Protein AF-A0A3M6VVW6-F1 (afdb_monomer_lite)

Organism: Hortaea werneckii (NCBI:txid91943)

Structure (mmCIF, N/CA/C/O backbone):
data_AF-A0A3M6VVW6-F1
#
_entry.id   AF-A0A3M6VVW6-F1
#
loop_
_atom_site.group_PDB
_atom_site.id
_atom_site.type_symbol
_atom_site.label_atom_id
_atom_site.label_alt_id
_atom_site.label_comp_id
_atom_site.label_asym_id
_atom_site.label_entity_id
_atom_site.label_seq_id
_atom_site.pdbx_PDB_ins_code
_atom_site.Cartn_x
_atom_site.Cartn_y
_atom_site.Cartn_z
_atom_site.occupancy
_atom_site.B_iso_or_equiv
_atom_site.auth_seq_id
_atom_site.auth_comp_id
_atom_site.auth_asym_id
_atom_site.auth_atom_id
_atom_site.pdbx_PDB_model_num
ATOM 1 N N . MET A 1 1 ? 3.878 2.210 -37.685 1.00 36.56 1 MET A N 1
ATOM 2 C CA . MET A 1 1 ? 3.589 0.983 -36.917 1.00 36.56 1 MET A CA 1
ATOM 3 C C . MET A 1 1 ? 4.751 0.735 -35.962 1.00 36.56 1 MET A C 1
ATOM 5 O O . MET A 1 1 ? 5.831 0.493 -36.468 1.00 36.56 1 MET A O 1
ATOM 9 N N . ILE A 1 2 ? 4.475 0.805 -34.644 1.00 40.12 2 ILE A N 1
ATOM 10 C CA . ILE A 1 2 ? 5.158 0.124 -33.510 1.00 40.12 2 ILE A CA 1
ATOM 11 C C . ILE A 1 2 ? 6.638 0.528 -33.257 1.00 40.12 2 ILE A C 1
ATOM 13 O O . ILE A 1 2 ? 7.453 0.406 -34.153 1.00 40.12 2 ILE A O 1
ATOM 17 N N . ALA A 1 3 ? 7.133 0.938 -32.084 1.00 41.94 3 ALA A N 1
ATOM 18 C CA . ALA A 1 3 ? 6.592 1.333 -30.783 1.00 41.94 3 ALA A CA 1
ATOM 19 C C . ALA A 1 3 ? 7.709 2.053 -29.985 1.00 41.94 3 ALA A C 1
ATOM 21 O O . ALA A 1 3 ? 8.882 1.716 -30.109 1.00 41.94 3 ALA A O 1
ATOM 22 N N . SER A 1 4 ? 7.292 3.031 -29.180 1.00 44.75 4 SER A N 1
ATOM 23 C CA . SER A 1 4 ? 7.802 3.443 -27.862 1.00 44.75 4 SER A CA 1
ATOM 24 C C . SER A 1 4 ? 9.293 3.270 -27.538 1.00 44.75 4 SER A C 1
ATOM 26 O O . SER A 1 4 ? 9.736 2.217 -27.085 1.00 44.75 4 SER A O 1
ATOM 28 N N . GLY A 1 5 ? 10.032 4.376 -27.634 1.00 51.12 5 GLY A N 1
ATOM 29 C CA . GLY A 1 5 ? 11.282 4.573 -26.908 1.00 51.12 5 GLY A CA 1
ATOM 30 C C . GLY A 1 5 ? 11.011 5.148 -25.518 1.00 51.12 5 GLY A C 1
ATOM 31 O O . GLY A 1 5 ? 10.770 6.342 -25.388 1.00 51.12 5 GLY A O 1
ATOM 32 N N . GLU A 1 6 ? 11.093 4.314 -24.484 1.00 47.00 6 GLU A N 1
ATOM 33 C CA . GLU A 1 6 ? 11.292 4.757 -23.101 1.00 47.00 6 GLU A CA 1
ATOM 34 C C . GLU A 1 6 ? 12.382 3.890 -22.467 1.00 47.00 6 GLU A C 1
ATOM 36 O O . GLU A 1 6 ? 12.224 2.684 -22.293 1.00 47.00 6 GLU A O 1
ATOM 41 N N . GLY A 1 7 ? 13.518 4.507 -22.143 1.00 39.97 7 GLY A N 1
ATOM 42 C CA . GLY A 1 7 ? 14.677 3.832 -21.567 1.00 39.97 7 GLY A CA 1
ATOM 43 C C . GLY A 1 7 ? 15.333 4.690 -20.494 1.00 39.97 7 GLY A C 1
ATOM 44 O O . GLY A 1 7 ? 16.478 5.101 -20.643 1.00 39.97 7 GLY A O 1
ATOM 45 N N . TYR A 1 8 ? 14.611 4.992 -19.413 1.00 45.94 8 TYR A N 1
ATOM 46 C CA . TYR A 1 8 ? 15.220 5.593 -18.227 1.00 45.94 8 TYR A CA 1
ATOM 47 C C . TYR A 1 8 ? 16.048 4.537 -17.486 1.00 45.94 8 TYR A C 1
ATOM 49 O O . TYR A 1 8 ? 15.520 3.696 -16.757 1.00 45.94 8 TYR A O 1
ATOM 57 N N . CYS A 1 9 ? 17.365 4.608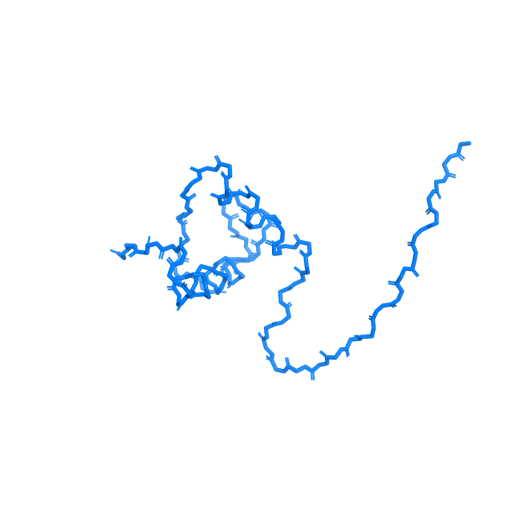 -17.66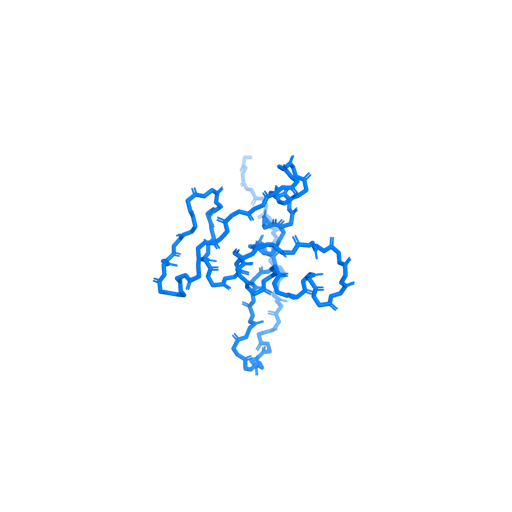5 1.00 43.16 9 CYS A N 1
ATOM 58 C CA . CYS A 1 9 ? 18.345 3.961 -16.803 1.00 43.16 9 CYS A CA 1
ATOM 59 C C . CYS A 1 9 ? 18.283 4.623 -15.416 1.00 43.16 9 CYS A C 1
ATOM 61 O O . CYS A 1 9 ? 18.488 5.830 -15.296 1.00 43.16 9 CYS A O 1
ATOM 63 N N . CYS A 1 10 ? 17.977 3.864 -14.362 1.00 49.66 10 CYS A N 1
ATOM 64 C CA . CYS A 1 10 ? 18.095 4.344 -12.986 1.00 49.66 10 CYS A CA 1
ATOM 65 C C . CYS A 1 10 ? 19.074 3.430 -12.230 1.00 49.66 10 CYS A C 1
ATOM 67 O O . CYS A 1 10 ? 18.884 2.210 -12.247 1.00 49.66 10 CYS A O 1
ATOM 69 N N . PRO A 1 11 ? 20.129 3.988 -11.605 1.00 54.16 11 PRO A N 1
ATOM 70 C CA . PRO A 1 11 ? 21.223 3.219 -11.027 1.00 54.16 11 PRO A CA 1
ATOM 71 C C . PRO A 1 11 ? 20.749 2.387 -9.832 1.00 54.16 11 PRO A C 1
ATOM 73 O O . PRO A 1 11 ? 20.013 2.854 -8.960 1.00 54.16 11 PRO A O 1
ATOM 76 N N . GLN A 1 12 ? 21.183 1.129 -9.800 1.00 55.25 12 GLN A N 1
ATOM 77 C CA . GLN A 1 12 ? 20.837 0.161 -8.765 1.00 55.25 12 GLN A CA 1
ATOM 78 C C . GLN A 1 12 ? 21.679 0.413 -7.511 1.00 55.25 12 GLN A C 1
ATOM 80 O O . GLN A 1 12 ? 22.797 -0.080 -7.377 1.00 55.25 12 GLN A O 1
ATO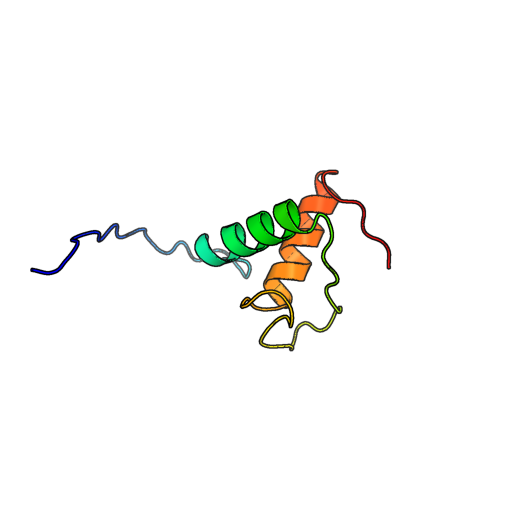M 85 N N . VAL A 1 13 ? 21.132 1.186 -6.573 1.00 47.41 13 VAL A N 1
ATOM 86 C CA . VAL A 1 13 ? 21.701 1.316 -5.229 1.00 47.41 13 VAL A CA 1
ATOM 87 C C . VAL A 1 13 ? 21.358 0.053 -4.437 1.00 47.41 13 VAL A C 1
ATOM 89 O O . VAL A 1 13 ? 20.216 -0.159 -4.030 1.00 47.41 13 VAL A O 1
ATOM 92 N N . ASN A 1 14 ? 22.361 -0.801 -4.236 1.00 60.12 14 ASN A N 1
ATOM 93 C CA . ASN A 1 14 ? 22.296 -1.945 -3.333 1.00 60.12 14 ASN A CA 1
ATOM 94 C C . ASN A 1 14 ? 22.411 -1.470 -1.876 1.00 60.12 14 ASN A C 1
ATOM 96 O O . ASN A 1 14 ? 23.507 -1.304 -1.347 1.00 60.12 14 ASN A O 1
ATOM 100 N N . THR A 1 15 ? 21.272 -1.315 -1.204 1.00 48.78 15 THR A N 1
ATOM 101 C CA . THR A 1 15 ? 21.181 -1.240 0.260 1.00 48.78 15 THR A CA 1
ATOM 102 C C . THR A 1 15 ? 20.218 -2.322 0.759 1.00 48.78 15 THR A C 1
ATOM 104 O O . THR A 1 15 ? 19.033 -2.338 0.446 1.00 48.78 15 THR A O 1
ATOM 107 N N . ALA A 1 16 ? 20.790 -3.301 1.464 1.00 47.00 16 ALA A N 1
ATOM 108 C CA . ALA A 1 16 ? 20.181 -4.395 2.225 1.00 47.00 16 ALA A CA 1
ATOM 109 C C . ALA A 1 16 ? 18.648 -4.643 2.087 1.00 47.00 16 ALA A C 1
ATOM 111 O O . ALA A 1 16 ? 17.811 -3.981 2.693 1.00 47.00 16 ALA A O 1
ATOM 112 N N . LYS A 1 17 ? 18.300 -5.745 1.406 1.00 51.03 17 LYS A N 1
ATOM 113 C CA . LYS A 1 17 ? 17.117 -6.614 1.632 1.00 51.03 17 LYS A CA 1
ATOM 114 C C . LYS A 1 17 ? 15.678 -6.097 1.429 1.00 51.03 17 LYS A C 1
ATOM 116 O O . LYS A 1 17 ? 14.782 -6.935 1.518 1.00 51.03 17 LYS A O 1
ATOM 121 N N . MET A 1 18 ? 15.399 -4.836 1.084 1.00 58.09 18 MET A N 1
ATOM 122 C CA . MET A 1 18 ? 14.031 -4.426 0.682 1.00 58.09 18 MET A CA 1
ATOM 123 C C . MET A 1 18 ? 13.980 -3.415 -0.469 1.00 58.09 18 MET A C 1
ATOM 125 O O . MET A 1 18 ? 13.478 -2.301 -0.331 1.00 58.09 18 MET A O 1
ATOM 129 N N . LEU A 1 19 ? 14.398 -3.849 -1.657 1.00 63.91 19 LEU A N 1
ATOM 130 C CA . LEU A 1 19 ? 14.043 -3.183 -2.908 1.00 63.91 19 LEU A CA 1
ATOM 131 C C . LEU A 1 19 ? 12.747 -3.816 -3.454 1.00 63.91 19 LEU A C 1
ATOM 133 O O . LEU A 1 19 ? 12.790 -4.660 -4.345 1.00 63.91 19 LEU A O 1
ATOM 137 N N . ILE A 1 20 ? 11.578 -3.480 -2.887 1.00 70.31 20 ILE A N 1
ATOM 138 C CA . ILE A 1 20 ? 10.312 -3.805 -3.575 1.00 70.31 20 ILE A CA 1
ATOM 139 C C . ILE A 1 20 ? 10.286 -2.927 -4.834 1.00 70.31 20 ILE A C 1
ATOM 141 O O . ILE A 1 20 ? 10.305 -1.698 -4.683 1.00 70.31 20 ILE A O 1
ATOM 145 N N . PRO A 1 21 ? 10.274 -3.498 -6.052 1.00 82.25 21 PRO A N 1
ATOM 146 C CA . PRO A 1 21 ? 10.260 -2.702 -7.271 1.00 82.25 21 PRO A CA 1
ATOM 147 C C . PRO A 1 21 ? 9.027 -1.791 -7.290 1.00 82.25 21 PRO A C 1
ATOM 149 O O . PRO A 1 21 ? 7.946 -2.149 -6.813 1.00 82.25 21 PRO A O 1
ATOM 152 N N . LYS A 1 22 ? 9.190 -0.578 -7.834 1.00 81.88 22 LYS A N 1
ATOM 153 C CA . LYS A 1 22 ? 8.139 0.456 -7.818 1.00 81.88 22 LYS A CA 1
ATOM 154 C C . LYS A 1 22 ? 6.837 -0.024 -8.477 1.00 81.88 22 LYS A C 1
ATOM 156 O O . LYS A 1 22 ? 5.768 0.380 -8.033 1.00 81.88 22 LYS A O 1
ATOM 161 N N . ALA A 1 23 ? 6.933 -0.897 -9.484 1.00 84.00 23 ALA A N 1
ATOM 162 C CA . ALA A 1 23 ? 5.786 -1.494 -10.163 1.00 84.00 23 ALA A CA 1
ATOM 163 C C . ALA A 1 23 ? 4.942 -2.368 -9.219 1.00 84.00 23 ALA A C 1
ATOM 165 O O . ALA A 1 23 ? 3.746 -2.132 -9.078 1.00 84.00 23 ALA A O 1
ATOM 166 N N . ASP A 1 24 ? 5.565 -3.307 -8.504 1.00 84.56 24 ASP A N 1
ATOM 167 C CA . ASP A 1 24 ? 4.853 -4.188 -7.568 1.00 84.56 24 ASP A CA 1
ATOM 168 C C . ASP A 1 24 ? 4.301 -3.408 -6.376 1.00 84.56 24 ASP A C 1
ATOM 170 O O . ASP A 1 24 ? 3.193 -3.670 -5.916 1.00 84.56 24 ASP A O 1
ATOM 174 N N . ARG A 1 25 ? 5.030 -2.383 -5.911 1.00 86.06 25 ARG A N 1
ATOM 175 C CA . ARG A 1 25 ? 4.521 -1.494 -4.862 1.00 86.06 25 ARG A CA 1
ATOM 176 C C . ARG A 1 25 ? 3.241 -0.784 -5.308 1.00 86.06 25 ARG A C 1
ATOM 178 O O . ARG A 1 25 ? 2.298 -0.757 -4.522 1.00 86.06 25 ARG A O 1
ATOM 185 N N . LYS A 1 26 ? 3.197 -0.225 -6.524 1.00 87.44 26 LYS A N 1
ATOM 186 C CA . LYS A 1 26 ? 1.985 0.423 -7.055 1.00 87.44 26 LYS A CA 1
ATOM 187 C C . LYS A 1 26 ? 0.820 -0.559 -7.131 1.00 87.44 26 LYS A C 1
ATOM 189 O O . LYS A 1 26 ? -0.220 -0.255 -6.566 1.00 87.44 26 LYS A O 1
ATOM 194 N N . LYS A 1 27 ? 1.036 -1.759 -7.681 1.00 88.19 27 LYS A N 1
ATOM 195 C CA . LYS A 1 27 ? 0.009 -2.814 -7.748 1.00 88.19 27 LYS A CA 1
ATOM 196 C C . LYS A 1 27 ? -0.584 -3.148 -6.378 1.00 88.19 27 LYS A C 1
ATOM 198 O O . LYS A 1 27 ? -1.797 -3.244 -6.249 1.00 88.19 27 LYS A O 1
ATOM 203 N N . ILE A 1 28 ? 0.260 -3.290 -5.350 1.00 87.06 28 ILE A N 1
ATOM 204 C CA . ILE A 1 28 ? -0.208 -3.573 -3.984 1.00 87.06 28 ILE A CA 1
ATOM 205 C C . ILE A 1 28 ? -1.080 -2.425 -3.465 1.00 87.06 28 ILE A C 1
ATOM 207 O O . ILE A 1 28 ? -2.136 -2.687 -2.904 1.00 87.06 28 ILE A O 1
ATOM 211 N N . HIS A 1 29 ? -0.669 -1.167 -3.659 1.00 87.94 29 HIS A N 1
ATOM 212 C CA . HIS A 1 29 ? -1.445 -0.012 -3.188 1.00 87.94 29 HIS A CA 1
ATOM 213 C C . HIS A 1 29 ? -2.748 0.167 -3.977 1.00 87.94 29 HIS A C 1
ATOM 215 O O . HIS A 1 29 ? -3.772 0.456 -3.373 1.00 87.94 29 HIS A O 1
ATOM 221 N N . GLU A 1 30 ? -2.727 -0.032 -5.296 1.00 89.75 30 GLU A N 1
ATOM 222 C CA . GLU A 1 30 ? -3.916 0.018 -6.156 1.00 89.75 30 GLU A CA 1
ATOM 223 C C . GLU A 1 30 ? -4.931 -1.055 -5.759 1.00 89.75 30 GLU A C 1
ATOM 225 O O . GLU A 1 30 ? -6.109 -0.747 -5.595 1.00 89.75 30 GLU A O 1
ATOM 230 N N . PHE A 1 31 ? -4.476 -2.291 -5.529 1.00 89.31 31 PHE A N 1
ATOM 231 C CA . PHE A 1 31 ? -5.333 -3.369 -5.041 1.00 89.31 31 PHE A CA 1
ATOM 232 C C . PHE A 1 31 ? -5.930 -3.033 -3.671 1.00 89.31 31 PHE A C 1
ATOM 234 O O . PHE A 1 31 ? -7.139 -3.135 -3.478 1.00 89.31 31 PHE A O 1
ATOM 241 N N . LEU A 1 32 ? -5.094 -2.559 -2.741 1.00 88.00 32 LEU A N 1
ATOM 242 C CA . LEU A 1 32 ? -5.532 -2.174 -1.402 1.00 88.00 32 LEU A CA 1
ATOM 243 C C . LEU A 1 32 ? -6.563 -1.043 -1.428 1.00 88.00 32 LEU A C 1
ATOM 245 O O . LEU A 1 32 ? -7.482 -1.030 -0.617 1.00 88.00 32 LEU A O 1
ATOM 249 N N . PHE A 1 33 ? -6.403 -0.092 -2.348 1.00 87.56 33 PHE A N 1
ATOM 250 C CA . PHE A 1 33 ? -7.314 1.036 -2.505 1.00 87.56 33 PHE A CA 1
ATOM 251 C C . PHE A 1 33 ? -8.620 0.632 -3.199 1.00 87.56 33 PHE A C 1
ATOM 253 O O . PHE A 1 33 ? -9.667 1.191 -2.889 1.00 87.56 33 PHE A O 1
ATOM 260 N N . ARG A 1 34 ? -8.573 -0.348 -4.114 1.00 89.38 34 ARG A N 1
ATOM 261 C CA . ARG A 1 34 ? -9.757 -0.861 -4.817 1.00 89.38 34 ARG A CA 1
ATOM 262 C C . ARG A 1 34 ? -10.636 -1.729 -3.919 1.00 89.38 34 ARG A C 1
ATOM 264 O O . ARG A 1 34 ? -11.840 -1.520 -3.877 1.00 89.38 34 ARG A O 1
ATOM 271 N N . GLU A 1 35 ? -10.039 -2.700 -3.233 1.00 87.88 35 GLU A N 1
ATOM 272 C CA . GLU A 1 35 ? -10.774 -3.652 -2.387 1.00 87.88 35 GLU A CA 1
ATOM 273 C C . GLU A 1 35 ? -11.004 -3.110 -0.967 1.00 87.88 35 GLU A C 1
ATOM 275 O O . GLU A 1 35 ? -11.917 -3.539 -0.268 1.00 87.88 35 GLU A O 1
ATOM 280 N N . GLY A 1 36 ? -10.150 -2.194 -0.497 1.00 84.75 36 GLY A N 1
ATOM 281 C CA . GLY A 1 36 ? -10.171 -1.671 0.875 1.00 84.75 36 GLY A CA 1
ATOM 282 C C . GLY A 1 36 ? -9.631 -2.641 1.934 1.00 84.75 36 GLY A C 1
ATOM 283 O O . GLY A 1 36 ? -9.376 -2.235 3.068 1.00 84.75 36 GLY A O 1
ATOM 284 N N . VAL A 1 37 ? -9.416 -3.911 1.579 1.00 84.31 37 VAL A N 1
ATOM 285 C CA . VAL A 1 37 ? -8.906 -4.970 2.458 1.00 84.31 37 VAL A CA 1
ATOM 286 C C . VAL A 1 37 ? -7.906 -5.856 1.715 1.00 84.31 37 VAL A C 1
ATOM 288 O O . VAL A 1 37 ? -7.998 -6.053 0.508 1.00 84.31 37 VAL A O 1
ATOM 291 N N . CYS A 1 38 ? -6.932 -6.413 2.433 1.00 84.06 38 CYS A N 1
ATOM 292 C CA . CYS A 1 38 ? -6.020 -7.422 1.895 1.00 84.06 38 CYS A CA 1
ATOM 293 C C . CYS A 1 38 ? -5.728 -8.467 2.966 1.00 84.06 38 CYS A C 1
ATOM 295 O O . CYS A 1 38 ? -5.410 -8.126 4.108 1.00 84.06 38 CYS A O 1
ATOM 297 N N . VAL A 1 39 ? -5.840 -9.741 2.590 1.00 84.50 39 VAL A N 1
ATOM 298 C CA . VAL A 1 39 ? -5.641 -10.879 3.488 1.00 84.50 39 VAL A CA 1
ATOM 299 C C . VAL A 1 39 ? -4.363 -11.596 3.090 1.00 84.50 39 VAL A C 1
ATOM 301 O O . VAL A 1 39 ? -4.373 -12.509 2.277 1.00 84.50 39 VAL A O 1
ATOM 304 N N . ALA A 1 40 ? -3.238 -11.198 3.680 1.00 82.19 40 ALA A N 1
ATOM 305 C CA . ALA A 1 40 ? -1.958 -11.858 3.453 1.00 82.19 40 ALA A CA 1
ATOM 306 C C . ALA A 1 40 ? -1.695 -12.944 4.503 1.00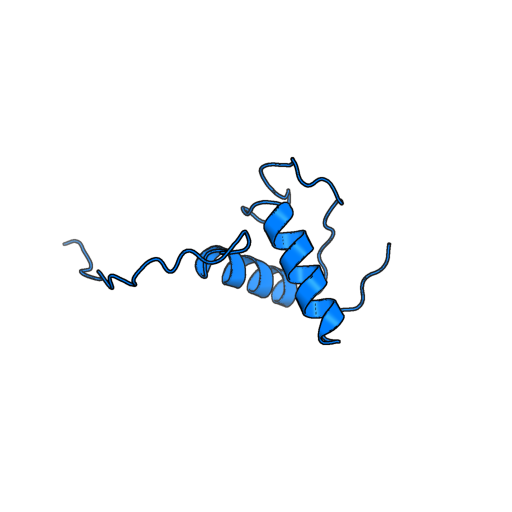 82.19 40 ALA A C 1
ATOM 308 O O . ALA A 1 40 ? -1.591 -12.665 5.699 1.00 82.19 40 ALA A O 1
ATOM 309 N N . LYS A 1 41 ? -1.507 -14.190 4.058 1.00 83.19 41 LYS A N 1
ATOM 310 C CA . LYS A 1 41 ? -1.021 -15.267 4.929 1.00 83.19 41 LYS A CA 1
ATOM 311 C C . LYS A 1 41 ? 0.442 -15.006 5.291 1.00 83.19 41 LYS A C 1
ATOM 313 O O . LYS A 1 41 ? 1.215 -14.621 4.421 1.00 83.19 41 LYS A O 1
ATOM 318 N N . LYS A 1 42 ? 0.866 -15.245 6.536 1.00 79.75 42 LYS A N 1
ATOM 319 C CA . LYS A 1 42 ? 2.252 -15.009 7.010 1.00 79.75 42 LYS A CA 1
ATOM 320 C C . LYS A 1 42 ? 3.284 -16.031 6.478 1.00 79.75 42 LYS A C 1
ATOM 322 O O . LYS A 1 42 ? 4.218 -16.390 7.185 1.00 79.75 42 LYS A O 1
ATOM 327 N N . ASP A 1 43 ? 3.139 -16.491 5.238 1.00 80.31 43 ASP A N 1
ATOM 328 C CA . ASP A 1 43 ? 4.046 -17.442 4.589 1.00 80.31 43 ASP A CA 1
ATOM 329 C C . ASP A 1 43 ? 5.064 -16.708 3.700 1.00 80.31 43 ASP A C 1
ATOM 331 O O . ASP A 1 43 ? 4.773 -16.308 2.571 1.00 80.31 43 ASP A O 1
ATOM 335 N N . PHE A 1 44 ? 6.291 -16.525 4.192 1.00 73.06 44 PHE A N 1
ATOM 336 C CA . PHE A 1 44 ? 7.339 -15.774 3.481 1.00 73.06 44 PHE A CA 1
ATOM 337 C C . PHE A 1 44 ? 7.944 -16.517 2.280 1.00 73.06 44 PHE A C 1
ATOM 339 O O . PHE A 1 44 ? 8.533 -15.878 1.410 1.00 73.06 44 PHE A O 1
ATOM 346 N N . ASN A 1 45 ? 7.778 -17.842 2.219 1.00 76.94 45 ASN A N 1
ATOM 347 C CA . ASN A 1 45 ? 8.257 -18.675 1.113 1.00 76.94 45 ASN A CA 1
ATOM 348 C C . ASN A 1 45 ? 7.254 -18.786 -0.039 1.00 76.94 45 ASN A C 1
ATOM 350 O O . ASN A 1 45 ? 7.585 -19.373 -1.068 1.00 76.94 45 ASN A O 1
ATOM 354 N N . LEU A 1 46 ? 6.040 -18.243 0.111 1.00 75.25 46 LEU A N 1
ATOM 355 C CA . LEU A 1 46 ? 5.042 -18.327 -0.944 1.00 75.25 46 LEU A CA 1
ATOM 356 C C . LEU A 1 46 ? 5.456 -17.408 -2.111 1.00 75.25 46 LEU A C 1
ATOM 358 O O . LEU A 1 46 ? 5.570 -16.189 -1.921 1.00 75.25 46 LEU A O 1
ATOM 362 N N . PRO A 1 47 ? 5.699 -17.961 -3.317 1.00 73.19 47 PRO A N 1
ATOM 363 C CA . PRO A 1 47 ? 6.269 -17.198 -4.423 1.00 73.19 47 PRO A CA 1
ATOM 364 C C . PRO A 1 47 ? 5.301 -16.141 -4.964 1.00 73.19 47 PRO A C 1
ATOM 366 O O . PRO A 1 47 ? 5.753 -15.121 -5.484 1.00 73.19 47 PRO A O 1
ATOM 369 N N . LYS A 1 48 ? 3.987 -16.358 -4.811 1.00 78.12 48 LYS A N 1
ATOM 370 C CA . LYS A 1 48 ? 2.924 -15.454 -5.262 1.00 78.12 48 LYS A CA 1
ATOM 371 C C . LYS A 1 48 ? 1.786 -15.378 -4.250 1.00 78.12 48 LYS A C 1
ATOM 373 O O . LYS A 1 48 ? 1.509 -16.354 -3.559 1.00 78.12 48 LYS A O 1
ATOM 378 N N . HIS A 1 49 ? 1.151 -14.216 -4.171 1.00 79.12 49 HIS A N 1
ATOM 379 C CA . HIS A 1 49 ? -0.092 -14.016 -3.434 1.00 79.12 49 HIS A CA 1
ATOM 380 C C . HIS A 1 49 ? -1.298 -14.400 -4.330 1.00 79.12 49 HIS A C 1
ATOM 382 O O . HIS A 1 49 ? -1.221 -14.155 -5.533 1.00 79.12 49 HIS A O 1
ATOM 388 N N . PRO A 1 50 ? -2.377 -15.031 -3.815 1.00 77.56 50 PRO A N 1
ATOM 389 C CA . PRO A 1 50 ? -3.529 -15.444 -4.630 1.00 77.56 50 PRO A CA 1
ATOM 390 C C . PRO A 1 50 ? -4.235 -14.283 -5.341 1.00 77.56 50 PRO A C 1
ATOM 392 O O . PRO A 1 50 ? -4.609 -14.431 -6.500 1.00 77.56 50 PRO A O 1
ATOM 395 N N . ASP A 1 51 ? -4.362 -13.128 -4.685 1.00 79.94 51 ASP A N 1
ATOM 396 C CA . ASP A 1 51 ? -5.149 -12.003 -5.213 1.00 79.94 51 ASP A CA 1
ATOM 397 C C . ASP A 1 51 ? -4.308 -10.960 -5.965 1.00 79.94 51 ASP A C 1
ATOM 399 O O . ASP A 1 51 ? -4.823 -10.151 -6.736 1.00 79.94 51 ASP A O 1
ATOM 403 N N . ILE A 1 52 ? -2.989 -10.969 -5.752 1.00 80.94 52 ILE A N 1
ATOM 404 C CA . ILE A 1 52 ? -2.060 -9.990 -6.320 1.00 80.94 52 ILE A CA 1
ATOM 405 C C . ILE A 1 52 ? -0.904 -10.756 -6.956 1.00 80.94 52 ILE A C 1
ATOM 407 O O . ILE A 1 52 ? -0.211 -11.500 -6.266 1.00 80.94 52 ILE A O 1
ATOM 411 N N . ASP A 1 53 ? -0.618 -10.509 -8.238 1.00 81.19 53 ASP A N 1
ATOM 412 C CA . ASP A 1 53 ? 0.529 -11.099 -8.952 1.00 81.19 53 ASP A CA 1
ATOM 413 C C . ASP A 1 53 ? 1.865 -10.465 -8.511 1.00 81.19 53 ASP A C 1
ATOM 415 O O . ASP A 1 53 ? 2.588 -9.828 -9.278 1.00 81.19 53 ASP A O 1
ATOM 419 N N . THR A 1 54 ? 2.151 -10.574 -7.215 1.00 82.44 54 THR A N 1
ATOM 420 C CA . THR A 1 54 ? 3.363 -10.123 -6.532 1.00 82.44 54 THR A CA 1
ATOM 421 C C . THR A 1 54 ? 3.751 -11.138 -5.457 1.00 82.44 54 THR A C 1
ATOM 423 O O . THR A 1 54 ? 2.963 -11.997 -5.051 1.00 82.44 54 THR A O 1
ATOM 426 N N . LYS A 1 55 ? 4.996 -11.061 -4.979 1.00 83.69 55 LYS A N 1
ATOM 427 C CA . LYS A 1 55 ? 5.485 -11.950 -3.920 1.00 83.69 55 LYS A CA 1
ATOM 428 C C . LYS A 1 55 ? 4.775 -11.642 -2.606 1.00 83.69 55 LYS A C 1
ATOM 430 O O . LYS A 1 55 ? 4.719 -10.485 -2.189 1.00 83.69 55 LYS A O 1
ATOM 435 N N . ASN A 1 56 ? 4.358 -12.680 -1.886 1.00 84.88 56 ASN A N 1
ATOM 436 C CA . ASN A 1 56 ? 3.684 -12.527 -0.596 1.00 84.88 56 ASN A CA 1
ATOM 437 C C . ASN A 1 56 ? 4.553 -11.772 0.434 1.00 84.88 56 ASN A C 1
ATOM 439 O O . ASN A 1 56 ? 4.070 -10.950 1.211 1.00 84.88 56 ASN A O 1
ATOM 443 N N . LEU A 1 57 ? 5.874 -11.957 0.354 1.00 85.12 57 LEU A N 1
ATOM 444 C CA . LEU A 1 57 ? 6.868 -11.215 1.133 1.00 85.12 57 LEU A CA 1
ATOM 445 C C . LEU A 1 57 ? 6.723 -9.688 0.969 1.00 85.12 57 LEU A C 1
ATOM 447 O O . LEU A 1 57 ? 6.826 -8.949 1.946 1.00 85.12 57 LEU A O 1
ATOM 451 N N . TYR A 1 58 ? 6.451 -9.204 -0.248 1.00 85.25 58 TYR A N 1
ATOM 452 C CA . TYR A 1 58 ? 6.282 -7.775 -0.523 1.00 85.25 58 TYR A CA 1
ATOM 453 C C . TYR A 1 58 ? 4.973 -7.236 0.045 1.00 85.25 58 TYR A C 1
ATOM 455 O O . TYR A 1 58 ? 4.978 -6.149 0.619 1.00 85.25 58 TYR A O 1
ATOM 463 N N . VAL A 1 59 ? 3.890 -8.011 -0.042 1.00 85.25 59 VAL A N 1
ATOM 464 C CA . VAL A 1 59 ? 2.581 -7.649 0.520 1.00 85.25 59 VAL A CA 1
ATOM 465 C C . VAL A 1 59 ? 2.665 -7.513 2.040 1.00 85.25 59 VAL A C 1
ATOM 467 O O . VAL A 1 59 ? 2.290 -6.474 2.582 1.00 85.25 59 VAL A O 1
ATOM 470 N N . ILE A 1 60 ? 3.247 -8.503 2.729 1.00 86.50 60 ILE A N 1
ATOM 471 C CA . ILE A 1 60 ? 3.394 -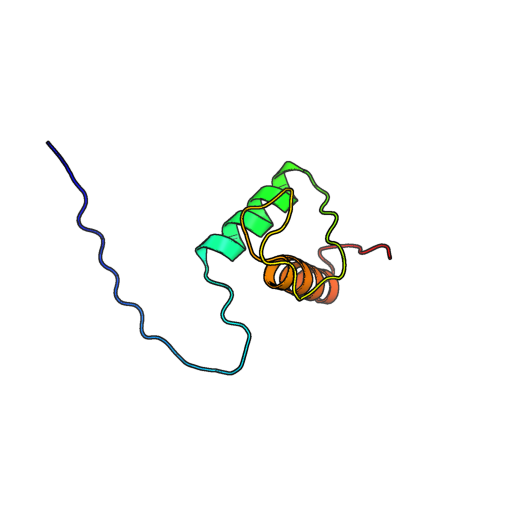8.483 4.194 1.00 86.50 60 ILE A CA 1
ATOM 472 C C . ILE A 1 60 ? 4.218 -7.272 4.643 1.00 86.50 60 ILE A C 1
ATOM 474 O O . ILE A 1 60 ? 3.847 -6.578 5.589 1.00 86.50 60 ILE A O 1
ATOM 478 N N . LYS A 1 61 ? 5.340 -6.993 3.968 1.00 86.94 61 LYS A N 1
ATOM 479 C CA . LYS A 1 61 ? 6.214 -5.869 4.332 1.00 86.94 61 LYS A CA 1
ATOM 480 C C . LYS A 1 61 ? 5.608 -4.511 3.991 1.00 86.94 61 LYS A C 1
ATOM 482 O O . LYS A 1 61 ? 5.756 -3.580 4.781 1.00 86.94 61 LYS A O 1
ATOM 487 N N . ALA A 1 62 ? 4.889 -4.401 2.874 1.00 86.31 62 ALA A N 1
ATOM 488 C CA . ALA A 1 62 ? 4.133 -3.200 2.536 1.00 86.31 62 ALA A CA 1
ATOM 489 C C . ALA A 1 62 ? 3.057 -2.925 3.595 1.00 86.31 62 ALA A C 1
ATOM 491 O O . ALA A 1 62 ? 3.035 -1.829 4.156 1.00 86.31 62 ALA A O 1
ATOM 492 N N . CYS A 1 63 ? 2.260 -3.934 3.956 1.00 86.56 63 CYS A N 1
ATOM 493 C CA . CYS A 1 63 ? 1.254 -3.815 5.010 1.00 86.56 63 CYS A CA 1
ATOM 494 C C . CYS A 1 63 ? 1.887 -3.429 6.353 1.00 86.56 63 CYS A C 1
ATOM 496 O O . CYS A 1 63 ? 1.427 -2.478 6.973 1.00 86.56 63 CYS A O 1
ATOM 498 N N . GLN A 1 64 ? 2.999 -4.066 6.747 1.00 86.94 64 GLN A N 1
ATOM 499 C CA . GLN A 1 64 ? 3.742 -3.727 7.970 1.00 86.94 64 GLN A CA 1
ATOM 500 C C . GLN A 1 64 ? 4.195 -2.254 7.991 1.00 86.94 64 GLN A C 1
ATOM 502 O O . GLN A 1 64 ? 4.091 -1.576 9.015 1.00 86.94 64 GLN A O 1
ATOM 507 N N . SER A 1 65 ? 4.685 -1.741 6.857 1.00 86.38 65 SER A N 1
ATOM 508 C CA . SER A 1 65 ? 5.108 -0.339 6.737 1.00 86.38 65 SER A CA 1
ATOM 509 C C . SER A 1 65 ? 3.937 0.649 6.767 1.00 86.38 65 SER A C 1
ATOM 511 O O . SER A 1 65 ? 4.083 1.777 7.230 1.00 86.38 65 SER A O 1
ATOM 513 N N . LEU A 1 66 ? 2.764 0.241 6.280 1.00 87.69 66 LEU A N 1
ATOM 514 C CA . LEU A 1 66 ? 1.562 1.071 6.279 1.00 87.69 66 LEU A CA 1
ATOM 515 C C . LEU A 1 66 ? 0.901 1.089 7.661 1.00 87.69 66 LEU A C 1
ATOM 517 O O . LEU A 1 66 ? 0.454 2.146 8.104 1.00 87.69 66 LEU A O 1
ATOM 521 N N . THR A 1 67 ? 0.924 -0.034 8.385 1.00 89.06 67 THR A N 1
ATOM 522 C CA . THR A 1 67 ? 0.471 -0.102 9.781 1.00 89.06 67 THR A CA 1
ATOM 523 C C . THR A 1 67 ? 1.348 0.720 10.711 1.00 89.06 67 THR A C 1
ATOM 525 O O . THR A 1 67 ? 0.822 1.433 11.557 1.00 89.06 67 THR A O 1
ATOM 528 N N . SER A 1 68 ? 2.677 0.698 10.537 1.00 88.75 68 SER A N 1
ATOM 529 C CA . SER A 1 68 ? 3.575 1.497 11.387 1.00 88.75 68 SER A CA 1
ATOM 530 C C . SER A 1 68 ? 3.381 3.002 11.197 1.00 88.75 68 SER A C 1
ATOM 532 O O . SER A 1 68 ? 3.742 3.785 12.067 1.00 88.75 68 SER A O 1
ATOM 534 N N . ARG A 1 69 ? 2.824 3.413 10.053 1.00 87.75 69 ARG A N 1
ATOM 535 C CA . ARG A 1 69 ? 2.495 4.808 9.736 1.00 87.75 69 ARG A CA 1
ATOM 536 C C . ARG A 1 69 ? 1.051 5.177 10.101 1.00 87.75 69 ARG A C 1
ATOM 538 O O . ARG A 1 69 ? 0.662 6.318 9.893 1.00 87.75 69 ARG A O 1
ATOM 545 N N . GLY A 1 70 ? 0.267 4.231 10.625 1.00 89.81 70 GLY A N 1
ATOM 546 C CA . GLY A 1 70 ? -1.118 4.453 11.044 1.00 89.81 70 GLY A CA 1
ATOM 547 C C . GLY A 1 70 ? -2.146 4.490 9.909 1.00 89.81 70 GLY A C 1
ATOM 548 O O . GLY A 1 70 ? -3.281 4.883 10.152 1.00 89.81 70 GLY A O 1
ATOM 549 N N . TYR A 1 71 ? -1.788 4.085 8.685 1.00 87.88 71 TYR A N 1
ATOM 550 C CA . TYR A 1 71 ? -2.720 4.096 7.545 1.00 87.88 71 TYR A CA 1
ATOM 551 C C . TYR A 1 71 ? -3.613 2.858 7.475 1.00 87.88 71 TYR A C 1
ATOM 553 O O . TYR A 1 71 ? -4.688 2.910 6.889 1.00 87.88 71 TYR A O 1
ATOM 561 N N . LEU A 1 72 ? -3.165 1.738 8.045 1.00 86.19 72 LEU A N 1
ATOM 562 C CA . LEU A 1 72 ? -3.901 0.477 8.047 1.00 86.19 72 LEU A CA 1
ATOM 563 C C . LEU A 1 72 ? -4.053 -0.055 9.460 1.00 86.19 72 LEU A C 1
ATOM 565 O O . LEU A 1 72 ? -3.158 0.087 10.293 1.00 86.19 72 LEU A O 1
ATOM 569 N N . LYS A 1 73 ? -5.167 -0.749 9.686 1.00 86.25 73 LYS A N 1
ATOM 570 C CA . LYS A 1 73 ? -5.410 -1.536 10.888 1.00 86.25 73 LYS A CA 1
ATOM 571 C C . LYS A 1 73 ? -5.281 -3.011 10.529 1.00 86.25 73 LYS A C 1
ATOM 573 O O . LYS A 1 73 ? -6.080 -3.532 9.759 1.00 86.25 73 LYS A O 1
ATOM 578 N N . THR A 1 74 ? -4.274 -3.682 11.073 1.00 85.06 74 THR A N 1
ATOM 579 C CA . THR A 1 74 ? -4.150 -5.139 10.952 1.00 85.06 74 THR A CA 1
ATOM 580 C C . THR A 1 74 ? -4.928 -5.836 12.054 1.00 85.06 74 THR A C 1
ATOM 582 O O . THR A 1 74 ? -4.841 -5.436 13.215 1.00 85.06 74 THR A O 1
ATOM 585 N N . GLN A 1 75 ? -5.630 -6.902 11.684 1.00 79.25 75 GLN A N 1
ATOM 586 C CA . GLN A 1 75 ? -6.136 -7.917 12.602 1.00 79.25 75 GLN A CA 1
ATOM 587 C C . GLN A 1 75 ? -5.390 -9.230 12.333 1.00 79.25 75 GLN A C 1
ATOM 589 O O . GLN A 1 75 ? -5.072 -9.509 11.174 1.00 79.25 75 GLN A O 1
ATOM 594 N N . PHE A 1 76 ? -5.054 -9.972 13.388 1.00 76.88 76 PHE A N 1
ATOM 595 C CA . PHE A 1 76 ? -4.259 -11.203 13.311 1.00 76.88 76 PHE A CA 1
ATOM 596 C C . PHE A 1 76 ? -5.094 -12.455 13.526 1.00 76.88 76 PHE A C 1
ATOM 598 O O . PHE A 1 76 ? -6.051 -12.390 14.326 1.00 76.88 76 PHE A O 1
#

pLDDT: mean 75.09, std 16.1, range [36.56, 89.81]

InterPro domains:
  IPR005326 Plectin/eS10, N-terminal [PF03501] (20-76)
  IPR036388 Winged helix-like DNA-binding domain superfamily [G3DSA:1.10.10.10] (10-76)
  IPR037447 Small ribosomal subunit protein eS10 [PTHR12146] (18-76)

Secondary structure (DSSP, 8-state):
---------------TT----HHHHHHHHHHHHHHS-----S-TT-SS-SSSSS-HHHHHHHHHHHHHTTS-----

Sequence (76 aa):
MIASGEGYCCPQVNTAKMLIPKADRKKIHEFLFREGVCVAKKDFNLPKHPDIDTKNLYVIK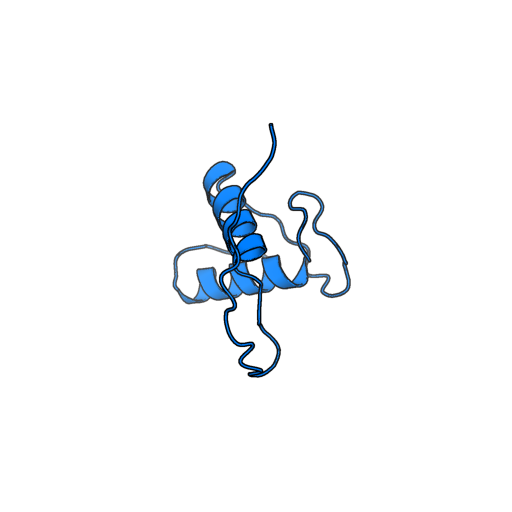ACQSLTSRGYLKTQF

Radius of gyration: 15.0 Å; chains: 1; bounding box: 33×24×50 Å

Foldseek 3Di:
DDDDDDDDDDDDDDDDDDPPDPVQLVQLVVVCVVVVDDDQDPDQPAQQDPVTRHHSVNNVVSQVVCVVVVNDDDDD